Protein AF-A0A537Q926-F1 (afdb_monomer_lite)

Radius of gyration: 22.23 Å; chains: 1; bounding box: 70×26×58 Å

pLDDT: mean 70.27, std 10.64, range [45.25, 89.06]

Secondary structure (DSSP, 8-state):
---GGGS-HHHHHS--TTS-HHHHHHHHHHHHHHHHHHHHHHHHHHHHHHS-------TTHHHHHHHHHHHHHHHHHHHHHHHHHHHHH-GGGHHHHHHHHHHHHHHHHHHHHHHHHHHTT---SSS-----

Structure (mmCIF, N/CA/C/O backbone):
data_AF-A0A537Q926-F1
#
_entry.id   AF-A0A537Q926-F1
#
loop_
_atom_site.group_PDB
_atom_site.id
_atom_site.type_symbol
_atom_site.label_atom_id
_atom_site.label_alt_id
_atom_site.label_comp_id
_atom_site.label_asym_id
_atom_site.label_entity_id
_atom_site.label_seq_id
_atom_site.pdbx_PDB_ins_code
_atom_site.Cartn_x
_atom_site.Cartn_y
_atom_site.Cartn_z
_atom_site.occupancy
_atom_site.B_iso_or_equiv
_atom_site.auth_seq_id
_atom_site.auth_comp_id
_atom_site.auth_asym_id
_atom_site.auth_atom_id
_atom_site.pdbx_PDB_model_num
ATOM 1 N N . TYR A 1 1 ? 14.380 15.652 -21.887 1.00 53.84 1 TYR A N 1
ATOM 2 C CA . TYR A 1 1 ? 13.841 14.397 -21.333 1.00 53.84 1 TYR A CA 1
ATOM 3 C C . TYR A 1 1 ? 12.515 14.724 -20.666 1.00 53.84 1 TYR A C 1
ATOM 5 O O . TYR A 1 1 ? 12.491 15.698 -19.930 1.00 53.84 1 TYR A O 1
ATOM 13 N N . ARG A 1 2 ? 11.425 14.012 -20.988 1.00 54.66 2 ARG A N 1
ATOM 14 C CA . ARG A 1 2 ? 10.150 14.127 -20.249 1.00 54.66 2 ARG A CA 1
ATOM 15 C C . ARG A 1 2 ? 10.194 13.188 -19.055 1.00 54.66 2 ARG A C 1
ATOM 17 O O . ARG A 1 2 ? 10.682 12.065 -19.201 1.00 54.66 2 ARG A O 1
ATOM 24 N N . GLU A 1 3 ? 9.711 13.647 -17.911 1.00 60.88 3 GLU A N 1
ATOM 25 C CA . GLU A 1 3 ? 9.666 12.834 -16.699 1.00 60.88 3 GLU A CA 1
ATOM 26 C C . GLU A 1 3 ? 8.620 11.719 -16.825 1.00 60.88 3 GLU A C 1
ATOM 28 O O . GLU A 1 3 ? 7.648 11.837 -17.570 1.00 60.88 3 GLU A O 1
ATOM 33 N N . ALA A 1 4 ? 8.815 10.617 -16.092 1.00 60.72 4 ALA A N 1
ATOM 34 C CA . ALA A 1 4 ? 7.907 9.464 -16.096 1.00 60.72 4 ALA A CA 1
ATOM 35 C C . ALA A 1 4 ? 6.446 9.861 -15.810 1.00 60.72 4 ALA A C 1
ATOM 37 O O . ALA A 1 4 ? 5.514 9.322 -16.402 1.00 60.72 4 ALA A O 1
ATOM 38 N N . GLN A 1 5 ? 6.267 10.862 -14.949 1.00 57.09 5 GLN A N 1
ATOM 39 C CA . GLN A 1 5 ? 4.979 11.408 -14.529 1.00 57.09 5 GLN A CA 1
ATOM 40 C C . GLN A 1 5 ? 4.204 12.097 -15.670 1.00 57.09 5 GLN A C 1
ATOM 42 O O . GLN A 1 5 ? 2.977 12.138 -15.641 1.00 57.09 5 GLN A O 1
ATOM 47 N N . GLU A 1 6 ? 4.889 12.556 -16.717 1.00 60.06 6 GLU A N 1
ATOM 48 C CA . GLU A 1 6 ? 4.286 13.270 -17.851 1.00 60.06 6 GLU A CA 1
ATOM 49 C C . GLU A 1 6 ? 3.913 12.351 -19.028 1.00 60.06 6 GLU A C 1
ATOM 51 O O . GLU A 1 6 ? 3.427 12.829 -20.054 1.00 60.06 6 GLU A O 1
ATOM 56 N N . ARG A 1 7 ? 4.167 11.040 -18.913 1.00 64.94 7 ARG A N 1
ATOM 57 C CA . ARG A 1 7 ? 3.898 10.051 -19.968 1.00 64.94 7 ARG A CA 1
ATOM 58 C C . ARG A 1 7 ? 2.549 9.354 -19.787 1.00 64.94 7 ARG A C 1
ATOM 60 O O . ARG A 1 7 ? 2.041 9.232 -18.667 1.00 64.94 7 ARG A O 1
ATOM 67 N N . PHE A 1 8 ? 1.968 8.891 -20.893 1.00 71.31 8 PHE A N 1
ATOM 68 C CA . PHE A 1 8 ? 0.713 8.134 -20.877 1.00 71.31 8 PHE A CA 1
ATOM 69 C C . PHE A 1 8 ? 0.936 6.693 -20.396 1.00 71.31 8 PHE A C 1
ATOM 71 O O . PHE A 1 8 ? 2.006 6.127 -20.582 1.00 71.31 8 PHE A O 1
ATOM 78 N N . LEU A 1 9 ? -0.063 6.094 -19.734 1.00 65.19 9 LEU A N 1
ATOM 79 C CA . LEU A 1 9 ? 0.074 4.797 -19.046 1.00 65.19 9 LEU A CA 1
ATOM 80 C C . LEU A 1 9 ? 0.590 3.668 -19.964 1.00 65.19 9 LEU A C 1
ATOM 82 O O . LEU A 1 9 ? 1.370 2.824 -19.532 1.00 65.19 9 LEU A O 1
ATOM 86 N N . ASP A 1 10 ? 0.174 3.672 -21.226 1.00 70.19 10 ASP A N 1
ATOM 87 C CA . ASP A 1 10 ? 0.615 2.755 -22.277 1.00 70.19 10 ASP A CA 1
ATOM 88 C C . ASP A 1 10 ? 2.109 2.903 -22.601 1.00 70.19 10 ASP A C 1
ATOM 90 O O . ASP A 1 10 ? 2.813 1.899 -22.714 1.00 70.19 10 ASP A O 1
ATOM 94 N N . GLU A 1 11 ? 2.623 4.134 -22.642 1.00 66.44 11 GLU A N 1
ATOM 95 C CA . GLU A 1 11 ? 4.051 4.422 -22.836 1.00 66.44 11 GLU A CA 1
ATOM 96 C C . GLU A 1 11 ? 4.915 4.011 -21.631 1.00 66.44 11 GLU A C 1
ATOM 98 O O . GLU A 1 11 ? 6.116 3.767 -21.785 1.00 66.44 11 GLU A O 1
ATOM 103 N N . LEU A 1 12 ? 4.327 3.942 -20.429 1.00 70.00 12 LEU A N 1
ATOM 104 C CA . LEU A 1 12 ? 5.014 3.451 -19.232 1.00 70.00 12 LEU A CA 1
ATOM 105 C C . LEU A 1 12 ? 4.993 1.917 -19.115 1.00 70.00 12 LEU A C 1
ATOM 107 O O . LEU A 1 12 ? 5.964 1.336 -18.629 1.00 70.00 12 LEU A O 1
ATOM 111 N N . LEU A 1 13 ? 3.909 1.261 -19.549 1.00 70.44 13 LEU A N 1
ATOM 112 C CA . LEU A 1 13 ? 3.774 -0.203 -19.539 1.00 70.44 13 LEU A CA 1
ATOM 113 C C . LEU A 1 13 ? 4.596 -0.872 -20.649 1.00 70.44 13 LEU A C 1
ATOM 115 O O . LEU A 1 13 ? 5.122 -1.968 -20.444 1.00 70.44 13 LEU A O 1
ATOM 119 N N . PHE A 1 14 ? 4.740 -0.204 -21.797 1.00 73.50 14 PHE A N 1
ATOM 120 C CA . PHE A 1 14 ? 5.488 -0.695 -22.956 1.00 73.50 14 PHE A CA 1
ATOM 121 C C . PHE A 1 14 ? 6.578 0.301 -23.385 1.00 73.50 14 PHE A C 1
ATOM 123 O O . PHE A 1 14 ? 6.502 0.885 -24.469 1.00 73.50 14 PHE A O 1
ATOM 130 N N . PRO A 1 15 ? 7.615 0.519 -22.553 1.00 71.50 15 PRO A N 1
ATOM 131 C CA . PRO A 1 15 ? 8.683 1.447 -22.892 1.00 71.50 15 PRO A CA 1
ATOM 132 C C . PRO A 1 15 ? 9.453 0.960 -24.136 1.00 71.50 15 PRO A C 1
ATOM 134 O O . PRO A 1 15 ? 9.748 -0.238 -24.233 1.00 71.50 15 PRO A O 1
ATOM 137 N N . PRO A 1 16 ? 9.830 1.860 -25.070 1.00 73.62 16 PRO A N 1
ATOM 138 C CA . PRO A 1 16 ? 10.609 1.496 -26.248 1.00 73.62 16 PRO A CA 1
ATOM 139 C C . PRO A 1 16 ? 11.896 0.753 -25.860 1.00 73.62 16 PRO A C 1
ATOM 141 O O . PRO A 1 16 ? 12.527 1.127 -24.866 1.00 73.62 16 PRO A O 1
ATOM 144 N N . PRO A 1 17 ? 12.328 -0.259 -26.632 1.00 68.44 17 PRO A N 1
ATOM 145 C CA . PRO A 1 17 ? 13.485 -1.094 -26.297 1.00 68.44 17 PRO A CA 1
ATOM 146 C C . PRO A 1 17 ? 14.803 -0.311 -26.198 1.00 68.44 17 PRO A C 1
ATOM 148 O O . PRO A 1 17 ? 15.736 -0.779 -25.558 1.00 68.44 17 PRO A O 1
ATOM 151 N N . GLU A 1 18 ? 14.852 0.892 -26.771 1.00 74.62 18 GLU A N 1
ATOM 152 C CA . GLU A 1 18 ? 16.004 1.805 -26.743 1.00 74.62 18 GLU A CA 1
ATOM 153 C C . GLU A 1 18 ? 16.095 2.637 -25.451 1.00 74.62 18 GLU A C 1
ATOM 155 O O . GLU A 1 18 ? 16.978 3.476 -25.289 1.00 74.62 18 GLU A O 1
ATOM 160 N N . THR A 1 19 ? 15.169 2.422 -24.515 1.00 72.38 19 THR A N 1
ATOM 161 C CA . THR A 1 19 ? 15.154 3.094 -23.215 1.00 72.38 19 THR A CA 1
ATOM 162 C C . THR A 1 19 ? 16.234 2.520 -22.303 1.00 72.38 19 THR A C 1
ATOM 164 O O . THR A 1 19 ? 16.299 1.306 -22.101 1.00 72.38 19 THR A O 1
ATOM 167 N N . ASP A 1 20 ? 17.023 3.405 -21.691 1.00 78.31 20 ASP A N 1
ATOM 168 C CA . ASP A 1 20 ? 18.021 3.052 -20.682 1.00 78.31 20 ASP A CA 1
ATOM 169 C C . ASP A 1 20 ? 17.420 2.144 -19.580 1.00 78.31 20 ASP A C 1
ATOM 171 O O . ASP A 1 20 ? 16.334 2.450 -19.071 1.00 78.31 20 ASP A O 1
ATOM 175 N N . PRO A 1 21 ? 18.076 1.031 -19.189 1.00 70.44 21 PRO A N 1
ATOM 176 C CA . PRO A 1 21 ? 17.519 0.075 -18.231 1.00 70.44 21 PRO A CA 1
ATOM 177 C C . PRO A 1 21 ? 17.104 0.690 -16.888 1.00 70.44 21 PRO A C 1
ATOM 179 O O . PRO A 1 21 ? 16.104 0.258 -16.311 1.00 70.44 21 PRO A O 1
ATOM 182 N N . GLY A 1 22 ? 17.826 1.711 -16.408 1.00 68.94 22 GLY A N 1
ATOM 183 C CA . GLY A 1 22 ? 17.477 2.430 -15.179 1.00 68.94 22 GLY A CA 1
ATOM 184 C C . GLY A 1 22 ? 16.184 3.233 -15.325 1.00 68.94 22 GLY A C 1
ATOM 185 O O . GLY A 1 22 ? 15.294 3.158 -14.481 1.00 68.94 22 GLY A O 1
ATOM 186 N N . LEU A 1 23 ? 16.026 3.931 -16.450 1.00 72.75 23 LEU A N 1
ATOM 187 C CA . LEU A 1 23 ? 14.817 4.694 -16.761 1.00 72.75 23 LEU A CA 1
ATOM 188 C C . LEU A 1 23 ? 13.605 3.776 -16.998 1.00 72.75 23 LEU A C 1
ATOM 190 O O . LEU A 1 23 ? 12.478 4.104 -16.623 1.00 72.75 23 LEU A O 1
ATOM 194 N N . ARG A 1 24 ? 13.846 2.592 -17.571 1.00 74.31 24 ARG A N 1
ATOM 195 C CA . ARG A 1 24 ? 12.824 1.569 -17.819 1.00 74.31 24 ARG A CA 1
ATOM 196 C C . ARG A 1 24 ? 12.202 1.044 -16.525 1.00 74.31 24 ARG A C 1
ATOM 198 O O . ARG A 1 24 ? 10.993 0.826 -16.484 1.00 74.31 24 ARG A O 1
ATOM 205 N N . ALA A 1 25 ? 13.008 0.860 -15.478 1.00 71.81 25 ALA A N 1
ATOM 206 C CA . ALA A 1 25 ? 12.519 0.462 -14.160 1.00 71.81 25 ALA A CA 1
ATOM 207 C C . ALA A 1 25 ? 11.587 1.529 -13.567 1.00 71.81 25 ALA A C 1
ATOM 209 O O . ALA A 1 25 ? 10.469 1.204 -13.176 1.00 71.81 25 ALA A O 1
ATOM 210 N N . SER A 1 26 ? 11.993 2.801 -13.601 1.00 72.75 26 SER A N 1
ATOM 211 C CA . SER A 1 26 ? 11.171 3.918 -13.118 1.00 72.75 26 SER A CA 1
ATOM 212 C C . SER A 1 26 ? 9.837 4.044 -13.859 1.00 72.75 26 SER A C 1
ATOM 214 O O . SER A 1 26 ? 8.818 4.331 -13.235 1.00 72.75 26 SER A O 1
ATOM 216 N N . PHE A 1 27 ? 9.808 3.786 -15.172 1.00 77.50 27 PHE A N 1
ATOM 217 C CA . PHE A 1 27 ? 8.562 3.778 -15.947 1.00 77.50 27 PHE A CA 1
ATOM 218 C C . PHE A 1 27 ? 7.618 2.651 -15.527 1.00 77.50 27 PHE A C 1
ATOM 220 O O . PHE A 1 27 ? 6.434 2.895 -15.307 1.00 77.50 27 PHE A O 1
ATOM 227 N N . LEU A 1 28 ? 8.128 1.434 -15.339 1.00 76.75 28 LEU A N 1
ATOM 228 C CA . LEU A 1 28 ? 7.290 0.333 -14.869 1.00 76.75 28 LEU A CA 1
ATOM 229 C C . LEU A 1 28 ? 6.747 0.608 -13.464 1.00 76.75 28 LEU A C 1
ATOM 231 O O . LEU A 1 28 ? 5.560 0.404 -13.227 1.00 76.75 28 LEU A O 1
ATOM 235 N N . VAL A 1 29 ? 7.569 1.121 -12.552 1.00 76.62 29 VAL A N 1
ATOM 236 C CA . VAL A 1 29 ? 7.150 1.449 -11.179 1.00 76.62 29 VAL A CA 1
ATOM 237 C C . VAL A 1 29 ? 6.025 2.480 -11.177 1.00 76.62 29 VAL A C 1
ATOM 239 O O . VAL A 1 29 ? 5.001 2.271 -10.532 1.00 76.62 29 VAL A O 1
ATOM 242 N N . GLU A 1 30 ? 6.165 3.551 -11.956 1.00 77.69 30 GLU A N 1
ATOM 243 C CA . GLU A 1 30 ? 5.150 4.600 -12.063 1.00 77.69 30 GLU A CA 1
ATOM 244 C C . GLU A 1 30 ? 3.851 4.086 -12.720 1.00 77.69 30 GLU A C 1
ATOM 246 O O . GLU A 1 30 ? 2.755 4.428 -12.270 1.00 77.69 30 GLU A O 1
ATOM 251 N N . ALA A 1 31 ? 3.933 3.187 -13.710 1.00 82.38 31 ALA A N 1
ATOM 252 C CA . ALA A 1 31 ? 2.746 2.528 -14.266 1.00 82.38 31 ALA A CA 1
ATOM 253 C C . ALA A 1 31 ? 1.975 1.729 -13.206 1.00 82.38 31 ALA A C 1
ATOM 255 O O . ALA A 1 31 ? 0.754 1.848 -13.100 1.00 82.38 31 ALA A O 1
ATOM 256 N N . HIS A 1 32 ? 2.686 0.925 -12.410 1.00 80.38 32 HIS A N 1
ATOM 257 C CA . HIS A 1 32 ? 2.070 0.081 -11.385 1.00 80.38 32 HIS A CA 1
ATOM 258 C C . HIS A 1 32 ? 1.530 0.931 -10.229 1.00 80.38 32 HIS A C 1
ATOM 260 O O . HIS A 1 32 ? 0.425 0.678 -9.751 1.00 80.38 32 HIS A O 1
ATOM 266 N N . ARG A 1 33 ? 2.229 2.009 -9.853 1.00 78.62 33 ARG A N 1
ATOM 267 C CA . ARG A 1 33 ? 1.754 2.984 -8.864 1.00 78.62 33 ARG A CA 1
ATOM 268 C C . ARG A 1 33 ? 0.412 3.592 -9.265 1.00 78.62 33 ARG A C 1
ATOM 270 O O . ARG A 1 33 ? -0.507 3.619 -8.456 1.00 78.62 33 ARG A O 1
ATOM 277 N N . ARG A 1 34 ? 0.250 4.019 -10.521 1.00 82.38 34 ARG A N 1
ATOM 278 C CA . ARG A 1 34 ? -1.020 4.587 -11.019 1.00 82.38 34 ARG A CA 1
ATOM 279 C C . ARG A 1 34 ? -2.191 3.608 -10.943 1.00 82.38 34 ARG A C 1
ATOM 281 O O . ARG A 1 34 ? -3.318 4.036 -10.717 1.00 82.38 34 ARG A O 1
ATOM 288 N N . ILE A 1 35 ? -1.930 2.312 -11.111 1.00 78.69 35 ILE A N 1
ATOM 289 C CA . ILE A 1 35 ? -2.936 1.251 -10.954 1.00 78.69 35 ILE A CA 1
ATOM 290 C C . ILE A 1 35 ? -3.295 1.052 -9.473 1.00 78.69 35 ILE A C 1
ATOM 292 O O . ILE A 1 35 ? -4.450 0.775 -9.154 1.00 78.69 35 ILE A O 1
ATOM 296 N N . LEU A 1 36 ? -2.325 1.217 -8.573 1.00 76.31 36 LEU A N 1
ATOM 297 C CA . LEU A 1 36 ? -2.502 1.046 -7.131 1.00 76.31 36 LEU A CA 1
ATOM 298 C C . LEU A 1 36 ? -3.167 2.251 -6.442 1.00 76.31 36 LEU A C 1
ATOM 300 O O . LEU A 1 36 ? -3.942 2.050 -5.514 1.00 76.31 36 LEU A O 1
ATOM 304 N N . VAL A 1 37 ? -2.974 3.483 -6.931 1.00 80.25 37 VAL A N 1
ATOM 305 C CA . VAL A 1 37 ? -3.606 4.713 -6.394 1.00 80.25 37 VAL A CA 1
ATOM 306 C C . VAL A 1 37 ? -5.130 4.610 -6.176 1.00 80.25 37 VAL A C 1
ATOM 308 O O . VAL A 1 37 ? -5.608 4.983 -5.103 1.00 80.25 37 VAL A O 1
ATOM 311 N N . PRO A 1 38 ? -5.951 4.123 -7.127 1.00 78.88 38 PRO A N 1
ATOM 312 C CA . PRO A 1 38 ? -7.380 3.954 -6.867 1.00 78.88 38 PRO A CA 1
ATOM 313 C C . PRO A 1 38 ? -7.666 2.864 -5.823 1.00 78.88 38 PRO A C 1
ATOM 315 O O . PRO A 1 38 ? -8.653 2.970 -5.099 1.00 78.88 38 PRO A O 1
ATOM 318 N N . LEU A 1 39 ? -6.818 1.835 -5.712 1.00 74.94 39 LEU A N 1
ATOM 319 C CA . LEU A 1 39 ? -6.972 0.764 -4.726 1.00 74.94 39 LEU A CA 1
ATOM 320 C C . LEU A 1 39 ? -6.647 1.248 -3.306 1.00 74.94 39 LEU A C 1
ATOM 322 O O . LEU A 1 39 ? -7.402 0.960 -2.375 1.00 74.94 39 LEU A O 1
ATOM 326 N N . SER A 1 40 ? -5.581 2.032 -3.141 1.00 70.62 40 SER A N 1
ATOM 327 C CA . SER A 1 40 ? -5.202 2.600 -1.845 1.00 70.62 40 SER A CA 1
ATOM 328 C C . SER A 1 40 ? -6.289 3.531 -1.288 1.00 70.62 40 SER A C 1
ATOM 330 O O . SER A 1 40 ? -6.569 3.498 -0.088 1.00 70.62 40 SER A O 1
ATOM 332 N N . ALA A 1 41 ? -7.023 4.254 -2.144 1.00 78.12 41 ALA A N 1
ATOM 333 C CA . ALA A 1 41 ? -8.194 5.040 -1.738 1.00 78.12 41 ALA A CA 1
ATOM 334 C C . ALA A 1 41 ? -9.315 4.192 -1.089 1.00 78.12 41 ALA A C 1
ATOM 336 O O . ALA A 1 41 ? -9.941 4.615 -0.107 1.00 78.12 41 ALA A O 1
ATOM 337 N N . PHE A 1 42 ? -9.557 2.971 -1.586 1.00 76.94 42 PHE A N 1
ATOM 338 C CA . PHE A 1 42 ? -10.498 2.035 -0.957 1.00 76.94 42 PHE A CA 1
ATOM 339 C C . PHE A 1 42 ? -9.980 1.529 0.394 1.00 76.94 42 PHE A C 1
ATOM 341 O O . PHE A 1 42 ? -10.752 1.450 1.353 1.00 76.94 42 PHE A O 1
ATOM 348 N N . THR A 1 43 ? -8.681 1.242 0.501 1.00 71.69 43 THR A N 1
ATOM 349 C CA . THR A 1 43 ? -8.043 0.827 1.759 1.00 71.69 43 THR A CA 1
ATOM 350 C C . THR A 1 43 ? -8.171 1.906 2.834 1.00 71.69 43 THR A C 1
ATOM 352 O O . THR A 1 43 ? -8.627 1.613 3.942 1.00 71.69 43 THR A O 1
ATOM 355 N N . PHE A 1 44 ? -7.886 3.170 2.503 1.00 70.69 44 PHE A N 1
ATOM 356 C CA . PHE A 1 44 ? -8.044 4.296 3.430 1.00 70.69 44 PHE A CA 1
ATOM 357 C C . PHE A 1 44 ? -9.481 4.527 3.879 1.00 70.69 44 PHE A C 1
ATOM 359 O O . PHE A 1 44 ? -9.704 4.959 5.007 1.00 70.69 44 PHE A O 1
ATOM 366 N N . SER A 1 45 ? -10.456 4.194 3.036 1.00 76.75 45 SER A N 1
ATOM 367 C CA . SER A 1 45 ? -11.870 4.250 3.404 1.00 76.75 45 SER A CA 1
ATOM 368 C C . SER A 1 45 ? -12.262 3.112 4.359 1.00 76.75 45 SER A C 1
ATOM 370 O O . SER A 1 45 ? -13.068 3.317 5.264 1.00 76.75 45 SER A O 1
ATOM 372 N N . LEU A 1 46 ? -11.675 1.917 4.212 1.00 68.44 46 LEU A N 1
ATOM 373 C CA . LEU A 1 46 ? -11.974 0.749 5.051 1.00 68.44 46 LEU A CA 1
ATOM 374 C C . LEU A 1 46 ? -11.373 0.833 6.461 1.00 68.44 46 LEU A C 1
ATOM 376 O O . LEU A 1 46 ? -12.016 0.392 7.414 1.00 68.44 46 LEU A O 1
ATOM 380 N N . ILE A 1 47 ? -10.180 1.409 6.624 1.00 68.00 47 ILE A N 1
ATOM 381 C CA . ILE A 1 47 ? -9.503 1.525 7.931 1.00 68.00 47 ILE A CA 1
ATOM 382 C C . ILE A 1 47 ? -10.401 2.177 9.014 1.00 68.00 47 ILE A C 1
ATOM 384 O O . ILE A 1 47 ? -10.617 1.558 10.064 1.00 68.00 47 ILE A O 1
ATOM 388 N N . PRO A 1 48 ? -11.001 3.366 8.794 1.00 64.25 48 PRO A N 1
ATOM 389 C CA . PRO A 1 48 ? -11.906 3.987 9.757 1.00 64.25 48 PRO A CA 1
ATOM 390 C C . PRO A 1 48 ? -13.286 3.321 9.828 1.00 64.25 48 PRO A C 1
ATOM 392 O O . PRO A 1 48 ? -14.002 3.593 10.782 1.00 64.25 48 PRO A O 1
ATOM 395 N N . LEU A 1 49 ? -13.675 2.452 8.884 1.00 65.00 49 LEU A N 1
ATOM 396 C CA . LEU A 1 49 ? -14.883 1.619 9.012 1.00 65.00 49 LEU A CA 1
ATOM 397 C C . LEU A 1 49 ? -14.666 0.414 9.939 1.00 65.00 49 LEU A C 1
ATOM 399 O O . LEU A 1 49 ? -15.594 -0.026 10.616 1.00 65.00 49 LEU A O 1
ATOM 403 N N . VAL A 1 50 ? -13.449 -0.128 9.973 1.00 60.28 50 VAL A N 1
ATOM 404 C CA . VAL A 1 50 ? -13.099 -1.325 10.751 1.00 60.28 50 VAL A CA 1
ATOM 405 C C . VAL A 1 50 ? -12.777 -0.989 12.206 1.00 60.28 50 VAL A C 1
ATOM 407 O O . VAL A 1 50 ? -13.112 -1.754 13.113 1.00 60.28 50 VAL A O 1
ATOM 410 N N . CYS A 1 51 ? -12.140 0.154 12.457 1.00 61.91 51 CYS A N 1
ATOM 411 C CA . CYS A 1 51 ? -11.729 0.530 13.809 1.00 61.91 51 CYS A CA 1
ATOM 412 C C . CYS A 1 51 ? -12.877 0.824 14.800 1.00 61.91 51 CYS A C 1
ATOM 414 O O . CYS A 1 51 ? -12.717 0.493 15.981 1.00 61.91 51 CYS A O 1
ATOM 416 N N . PRO A 1 52 ? -14.036 1.375 14.392 1.00 59.81 52 PRO A N 1
ATOM 417 C CA . PRO A 1 52 ? -15.180 1.567 15.269 1.00 59.81 52 PRO A CA 1
ATOM 418 C C . PRO A 1 52 ? -16.237 0.474 15.050 1.00 59.81 52 PRO A C 1
ATOM 420 O O . PRO A 1 52 ? -17.338 0.738 14.581 1.00 59.81 52 PRO A O 1
ATOM 423 N N . LEU A 1 53 ? -15.941 -0.767 15.442 1.00 50.91 53 LEU A N 1
ATOM 424 C CA . LEU A 1 53 ? -16.955 -1.824 15.564 1.00 50.91 53 LEU A CA 1
ATOM 425 C C . LEU A 1 53 ? -17.074 -2.276 17.037 1.00 50.91 53 LEU A C 1
ATOM 427 O O . LEU A 1 53 ? -16.097 -2.266 17.797 1.00 50.91 53 LEU A O 1
ATOM 431 N N . PRO A 1 54 ? -18.306 -2.534 17.508 1.00 51.50 54 PRO A N 1
ATOM 432 C CA . PRO A 1 54 ? -18.918 -1.840 18.636 1.00 51.50 54 PRO A CA 1
ATOM 433 C C . PRO A 1 54 ? -18.541 -2.476 19.968 1.00 51.50 54 PRO A C 1
ATOM 435 O O . PRO A 1 54 ? -18.750 -3.663 20.193 1.00 51.50 54 PRO A O 1
ATOM 438 N N . GLY A 1 55 ? -18.041 -1.653 20.881 1.00 47.69 55 GLY A N 1
ATOM 439 C CA . GLY A 1 55 ? -17.847 -2.027 22.274 1.00 47.69 55 GLY A CA 1
ATOM 440 C C . GLY A 1 55 ? -18.075 -0.790 23.114 1.00 47.69 55 GLY A C 1
ATOM 441 O O . GLY A 1 55 ? -17.145 -0.014 23.285 1.00 47.69 55 GLY A O 1
ATOM 442 N N . GLU A 1 56 ? -19.339 -0.615 23.490 1.00 46.16 56 GLU A N 1
ATOM 443 C CA . GLU A 1 56 ? -19.868 0.181 24.598 1.00 46.16 56 GLU A CA 1
ATOM 444 C C . GLU A 1 56 ? -19.426 1.650 24.679 1.00 46.16 56 GLU A C 1
ATOM 446 O O . GLU A 1 56 ? -18.260 2.007 24.827 1.00 46.16 56 GLU A O 1
ATOM 451 N N . PHE A 1 57 ? -20.426 2.524 24.583 1.00 49.66 57 PHE A N 1
ATOM 452 C CA . PHE A 1 57 ? -20.351 3.974 24.691 1.00 49.66 57 PHE A CA 1
ATOM 453 C C . PHE A 1 57 ? -19.770 4.427 26.035 1.00 49.66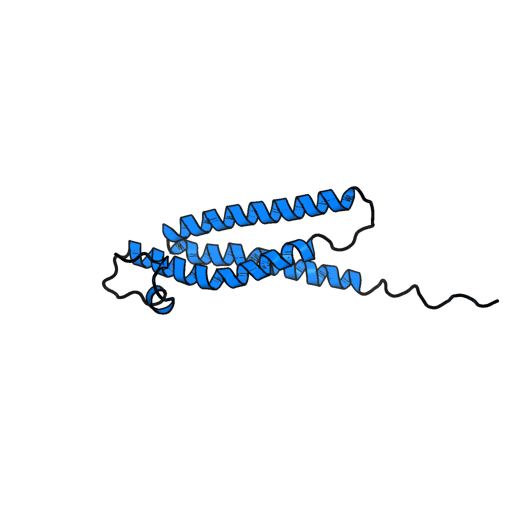 57 PHE A C 1
ATOM 455 O O . PHE A 1 57 ? -20.493 4.904 26.903 1.00 49.66 57 PHE A O 1
ATOM 462 N N . ASN A 1 58 ? -18.455 4.343 26.202 1.00 52.34 58 ASN A N 1
ATOM 463 C CA . ASN A 1 58 ? -17.769 5.077 27.245 1.00 52.34 58 ASN A CA 1
ATOM 464 C C . ASN A 1 58 ? -16.928 6.164 26.576 1.00 52.34 58 ASN A C 1
ATOM 466 O O . ASN A 1 58 ? -15.999 5.877 25.821 1.00 52.34 58 ASN A O 1
ATOM 470 N N . ARG A 1 59 ? -17.284 7.430 26.824 1.00 57.53 59 ARG A N 1
ATOM 471 C CA . ARG A 1 59 ? -16.745 8.649 26.179 1.00 57.53 59 ARG A CA 1
ATOM 472 C C . ARG A 1 59 ? -15.205 8.718 26.110 1.00 57.53 59 ARG A C 1
ATOM 474 O O . ARG A 1 59 ? -14.678 9.420 25.258 1.00 57.53 59 ARG A O 1
ATOM 481 N N . ARG A 1 60 ? -14.488 7.985 26.974 1.00 57.62 60 ARG A N 1
ATOM 482 C CA . ARG A 1 60 ? -13.015 7.886 27.001 1.00 57.62 60 ARG A CA 1
ATOM 483 C C . ARG A 1 60 ? -12.417 6.808 26.084 1.00 57.62 60 ARG A C 1
ATOM 485 O O . ARG A 1 60 ? -11.308 6.998 25.608 1.00 57.62 60 ARG A O 1
ATOM 492 N N . GLY A 1 61 ? -13.120 5.708 25.806 1.00 58.78 61 GLY A N 1
ATOM 493 C CA . GLY A 1 61 ? -12.582 4.585 25.019 1.00 58.78 61 GLY A CA 1
ATOM 494 C C . GLY A 1 61 ? -12.642 4.793 23.502 1.00 58.78 61 GLY A C 1
ATOM 495 O O . GLY A 1 61 ? -11.814 4.260 22.770 1.00 58.78 61 GLY A O 1
ATOM 496 N N . GLN A 1 62 ? -13.592 5.601 23.024 1.00 60.91 62 GLN A N 1
ATOM 497 C CA . GLN A 1 62 ? -13.758 5.932 21.600 1.00 60.91 62 GLN A CA 1
ATOM 498 C C . GLN A 1 62 ? -12.555 6.713 21.037 1.00 60.91 62 GLN A C 1
ATOM 500 O O . GLN A 1 62 ? -12.025 6.353 19.989 1.00 60.91 62 GLN A O 1
ATOM 505 N N . ALA A 1 63 ? -12.074 7.733 21.760 1.00 67.50 63 ALA A N 1
ATOM 506 C CA . ALA A 1 63 ? -10.955 8.567 21.314 1.00 67.50 63 ALA A CA 1
ATOM 507 C C . ALA A 1 63 ? -9.642 7.774 21.202 1.00 67.50 63 ALA A C 1
ATOM 509 O O . ALA A 1 63 ? -8.930 7.900 20.210 1.00 67.50 63 ALA A O 1
ATOM 510 N N . THR A 1 64 ? -9.343 6.902 22.171 1.00 66.62 64 THR A N 1
ATOM 511 C CA . THR A 1 64 ? -8.143 6.050 22.130 1.00 66.62 64 THR A CA 1
ATOM 512 C C . THR A 1 64 ? -8.179 5.071 20.955 1.00 66.62 64 THR A C 1
ATOM 514 O O . THR A 1 64 ? -7.160 4.860 20.309 1.00 66.62 64 THR A O 1
ATOM 517 N N . ARG A 1 65 ? -9.349 4.509 20.621 1.00 69.12 65 ARG A N 1
ATOM 518 C CA . ARG A 1 65 ? -9.507 3.596 19.473 1.00 69.12 65 ARG A CA 1
ATOM 519 C C . ARG A 1 65 ? -9.336 4.320 18.139 1.00 69.12 65 ARG A C 1
ATOM 521 O O . ARG A 1 65 ? -8.658 3.799 17.259 1.00 69.12 65 ARG A O 1
ATOM 528 N N . ALA A 1 66 ? -9.892 5.526 18.013 1.00 68.94 66 ALA A N 1
ATOM 529 C CA . ALA A 1 66 ? -9.675 6.376 16.846 1.00 68.94 66 ALA A CA 1
ATOM 530 C C . ALA A 1 66 ? -8.191 6.751 16.687 1.00 68.94 66 ALA A C 1
ATOM 532 O O . ALA A 1 66 ? -7.648 6.643 15.593 1.00 68.94 66 ALA A O 1
ATOM 533 N N . LEU A 1 67 ? -7.507 7.107 17.780 1.00 74.06 67 LEU A N 1
ATOM 534 C CA . LEU A 1 67 ? -6.070 7.399 17.756 1.00 74.06 67 LEU A CA 1
ATOM 535 C C . LEU A 1 67 ? -5.233 6.189 17.323 1.00 74.06 67 LEU A C 1
ATOM 537 O O . LEU A 1 67 ? -4.308 6.351 16.535 1.00 74.06 67 LEU A O 1
ATOM 541 N N . VAL A 1 68 ? -5.572 4.980 17.781 1.00 73.31 68 VAL A N 1
ATOM 542 C CA . VAL A 1 68 ? -4.899 3.747 17.337 1.00 73.31 68 VAL A CA 1
ATOM 543 C C . VAL A 1 68 ? -5.130 3.495 15.845 1.00 73.31 68 VAL A C 1
ATOM 545 O O . VAL A 1 68 ? -4.183 3.161 15.141 1.00 73.31 68 VAL A O 1
ATOM 548 N N . ALA A 1 69 ? -6.352 3.704 15.345 1.00 69.69 69 ALA A N 1
ATOM 549 C CA . ALA A 1 69 ? -6.669 3.589 13.919 1.00 69.69 69 ALA A CA 1
ATOM 550 C C . ALA A 1 69 ? -5.803 4.520 13.064 1.00 69.69 69 ALA A C 1
ATOM 552 O O . ALA A 1 69 ? -5.186 4.093 12.091 1.00 69.69 69 ALA A O 1
ATOM 553 N N . ILE A 1 70 ? -5.736 5.788 13.475 1.00 75.38 70 ILE A N 1
ATOM 554 C CA . ILE A 1 70 ? -4.950 6.826 12.809 1.00 75.38 70 ILE A CA 1
ATOM 555 C C . ILE A 1 70 ? -3.463 6.472 12.856 1.00 75.38 70 ILE A C 1
ATOM 557 O O . ILE A 1 70 ? -2.789 6.566 11.837 1.00 75.38 70 ILE A O 1
ATOM 561 N N . ALA A 1 71 ? -2.950 6.021 14.004 1.00 81.06 71 ALA A N 1
ATOM 562 C CA . ALA A 1 71 ? -1.553 5.621 14.140 1.00 81.06 71 ALA A CA 1
ATOM 563 C C . ALA A 1 71 ? -1.195 4.442 13.221 1.00 81.06 71 ALA A C 1
ATOM 565 O O . ALA A 1 71 ? -0.152 4.471 12.574 1.00 81.06 71 ALA A O 1
ATOM 566 N N . ILE A 1 72 ? -2.066 3.432 13.118 1.00 78.19 72 ILE A N 1
ATOM 567 C CA . ILE A 1 72 ? -1.869 2.295 12.207 1.00 78.19 72 ILE A CA 1
ATOM 568 C C . ILE A 1 72 ? -1.883 2.765 10.749 1.00 78.19 72 ILE A C 1
ATOM 570 O O . ILE A 1 72 ? -0.986 2.398 9.994 1.00 78.19 72 ILE A O 1
ATOM 574 N N . ALA A 1 73 ? -2.854 3.599 10.363 1.00 76.56 73 ALA A N 1
ATOM 575 C CA . ALA A 1 73 ? -2.924 4.170 9.018 1.00 76.56 73 ALA A CA 1
ATOM 576 C C . ALA A 1 73 ? -1.664 4.981 8.680 1.00 76.56 73 ALA A C 1
ATOM 578 O O . ALA A 1 73 ? -1.133 4.871 7.583 1.00 76.56 73 ALA A O 1
ATOM 579 N N . PHE A 1 74 ? -1.157 5.752 9.642 1.00 84.00 74 PHE A N 1
ATOM 580 C CA 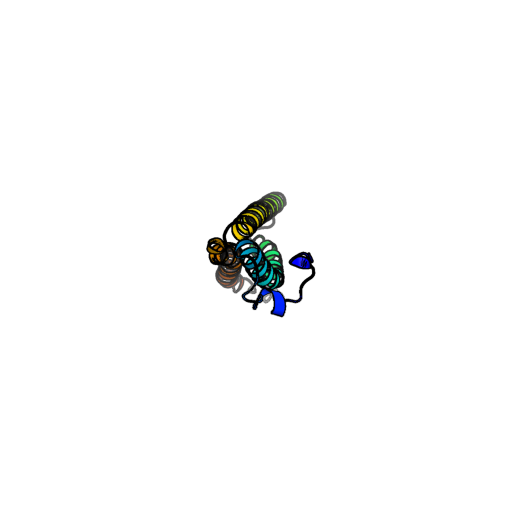. PHE A 1 74 ? 0.042 6.561 9.471 1.00 84.00 74 PHE A CA 1
ATOM 581 C C . PHE A 1 74 ? 1.308 5.710 9.314 1.00 84.00 74 PHE A C 1
ATOM 583 O O . PHE A 1 74 ? 2.116 5.971 8.431 1.00 84.00 74 PHE A O 1
ATOM 590 N N . ILE A 1 75 ? 1.476 4.665 10.134 1.00 85.62 75 ILE A N 1
ATOM 591 C CA . ILE A 1 75 ? 2.587 3.709 9.985 1.00 85.62 75 ILE A CA 1
ATOM 592 C C . ILE A 1 75 ? 2.536 3.058 8.603 1.00 85.62 75 ILE A C 1
ATOM 594 O O . ILE A 1 75 ? 3.567 2.911 7.952 1.00 85.62 75 ILE A O 1
ATOM 598 N N . PHE A 1 76 ? 1.337 2.686 8.162 1.00 82.19 76 PHE A N 1
ATOM 599 C CA . PHE A 1 76 ? 1.131 2.089 6.857 1.00 82.19 76 PHE A CA 1
ATOM 600 C C . PHE A 1 76 ? 1.518 3.043 5.715 1.00 82.19 76 PHE A C 1
ATOM 602 O O . PHE A 1 76 ? 2.290 2.651 4.847 1.00 82.19 76 PHE A O 1
ATOM 609 N N . GLU A 1 77 ? 1.085 4.304 5.772 1.00 82.19 77 GLU A N 1
ATOM 610 C CA . GLU A 1 77 ? 1.442 5.333 4.783 1.00 82.19 77 GLU A CA 1
ATOM 611 C C . GLU A 1 77 ? 2.962 5.553 4.701 1.00 82.19 77 GLU A C 1
ATOM 613 O O . GLU A 1 77 ? 3.543 5.621 3.620 1.00 82.19 77 GLU A O 1
ATOM 618 N N . VAL A 1 78 ? 3.644 5.606 5.849 1.00 89.06 78 VAL A N 1
ATOM 619 C CA . VAL A 1 78 ? 5.108 5.754 5.889 1.00 89.06 78 VAL A CA 1
ATOM 620 C C . VAL A 1 78 ? 5.812 4.545 5.263 1.00 89.06 78 VAL A C 1
ATOM 622 O O . VAL A 1 78 ? 6.806 4.710 4.552 1.00 89.06 78 VAL A O 1
ATOM 625 N N . LEU A 1 79 ? 5.310 3.332 5.513 1.00 86.50 79 LEU A N 1
ATOM 626 C CA . LEU A 1 79 ? 5.843 2.113 4.903 1.00 86.50 79 LEU A CA 1
ATOM 627 C C . LEU A 1 79 ? 5.635 2.106 3.388 1.00 86.50 79 LEU A C 1
ATOM 629 O O . LEU A 1 79 ? 6.569 1.761 2.664 1.00 86.50 79 LEU A O 1
ATOM 633 N N . ASP A 1 80 ? 4.459 2.515 2.912 1.00 81.75 80 ASP A N 1
ATOM 634 C CA . ASP A 1 80 ? 4.159 2.554 1.482 1.00 81.75 80 ASP A CA 1
ATOM 635 C C . ASP A 1 80 ? 5.074 3.533 0.734 1.00 81.75 80 ASP A C 1
ATOM 637 O O . ASP A 1 80 ? 5.671 3.179 -0.287 1.00 81.75 80 ASP A O 1
ATOM 641 N N . ILE A 1 81 ? 5.306 4.725 1.296 1.00 85.12 81 ILE A N 1
ATOM 642 C CA . ILE A 1 81 ? 6.266 5.691 0.743 1.00 85.12 81 ILE A CA 1
ATOM 643 C C . ILE A 1 81 ? 7.668 5.070 0.640 1.00 85.12 81 ILE A C 1
ATOM 645 O O . ILE A 1 81 ? 8.332 5.209 -0.390 1.00 85.12 81 ILE A O 1
ATOM 649 N N . GLY A 1 82 ? 8.118 4.359 1.679 1.00 87.69 82 GLY A N 1
ATOM 650 C CA . GLY A 1 82 ? 9.429 3.707 1.691 1.00 87.69 82 GLY A CA 1
ATOM 651 C C . GLY A 1 82 ? 9.564 2.595 0.646 1.00 87.69 82 GLY A C 1
ATOM 652 O O . GLY A 1 82 ? 10.590 2.498 -0.029 1.00 87.69 82 GLY A O 1
ATOM 653 N N . VAL A 1 83 ? 8.523 1.777 0.473 1.00 85.00 83 VAL A N 1
ATOM 654 C CA . VAL A 1 83 ? 8.494 0.719 -0.548 1.00 85.00 83 VAL A CA 1
ATOM 655 C C . VAL A 1 83 ? 8.458 1.313 -1.956 1.00 85.00 83 VAL A C 1
ATOM 657 O O . VAL A 1 83 ? 9.163 0.817 -2.834 1.00 85.00 83 VAL A O 1
ATOM 660 N N . ASN A 1 84 ? 7.722 2.406 -2.167 1.00 78.75 84 ASN A N 1
ATOM 661 C CA . ASN A 1 84 ? 7.712 3.132 -3.436 1.00 78.75 84 ASN A CA 1
ATOM 662 C C . ASN A 1 84 ? 9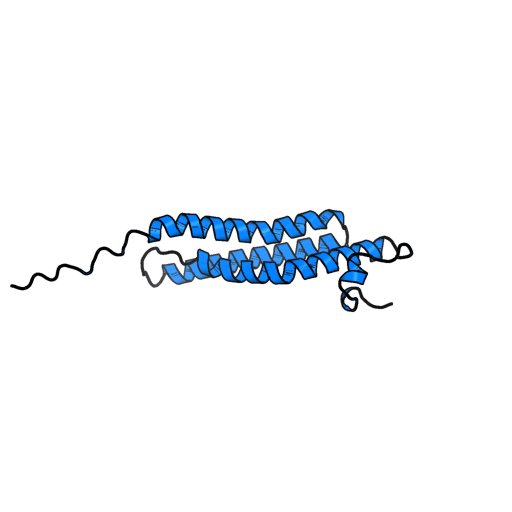.101 3.703 -3.788 1.00 78.75 84 ASN A C 1
ATOM 664 O O . ASN A 1 84 ? 9.541 3.540 -4.926 1.00 78.75 84 ASN A O 1
ATOM 668 N N . ASP A 1 85 ? 9.824 4.317 -2.838 1.00 82.88 85 ASP A N 1
ATOM 669 C CA . ASP A 1 85 ? 11.199 4.804 -3.084 1.00 82.88 85 ASP A CA 1
ATOM 670 C C . ASP A 1 85 ? 12.148 3.653 -3.449 1.00 82.88 85 ASP A C 1
ATOM 672 O O . ASP A 1 85 ? 12.967 3.760 -4.366 1.00 82.88 85 ASP A O 1
ATOM 676 N N . LEU A 1 86 ? 11.999 2.507 -2.777 1.00 82.88 86 LEU A N 1
ATOM 677 C CA . LEU A 1 86 ? 12.779 1.312 -3.080 1.00 82.88 86 LEU A CA 1
ATOM 678 C C . LEU A 1 86 ? 12.453 0.747 -4.469 1.00 82.88 86 LEU A C 1
ATOM 680 O O . LEU A 1 86 ? 13.365 0.315 -5.177 1.00 82.88 86 LEU A O 1
ATOM 684 N N . ALA A 1 87 ? 11.183 0.777 -4.876 1.00 78.56 87 ALA A N 1
ATOM 685 C CA . ALA A 1 87 ? 10.741 0.312 -6.185 1.00 78.56 87 ALA A CA 1
ATOM 686 C C . ALA A 1 87 ? 11.346 1.136 -7.324 1.00 78.56 87 ALA A C 1
ATOM 688 O O . ALA A 1 87 ? 11.807 0.555 -8.304 1.00 78.56 87 ALA A O 1
ATOM 689 N N . VAL A 1 88 ? 11.465 2.458 -7.160 1.00 73.06 88 VAL A N 1
ATOM 690 C CA . VAL A 1 88 ? 12.145 3.332 -8.135 1.00 73.06 88 VAL A CA 1
ATOM 691 C C . VAL A 1 88 ? 13.612 2.930 -8.330 1.00 73.06 88 VAL A C 1
ATOM 693 O O . VAL A 1 88 ? 14.125 2.973 -9.446 1.00 73.06 88 VAL A O 1
ATOM 696 N N . ARG A 1 89 ? 14.294 2.494 -7.265 1.00 78.38 89 ARG A N 1
ATOM 697 C CA . ARG A 1 89 ? 15.698 2.045 -7.326 1.00 78.38 89 ARG A CA 1
ATOM 698 C C . ARG A 1 89 ? 15.846 0.609 -7.832 1.00 78.38 89 ARG A C 1
ATOM 700 O O . ARG A 1 89 ? 16.904 0.242 -8.336 1.00 78.38 89 ARG A O 1
ATOM 707 N N . SER A 1 90 ? 14.817 -0.216 -7.655 1.00 77.50 90 SER A N 1
ATOM 708 C CA . SER A 1 90 ? 14.823 -1.639 -7.977 1.00 77.50 90 SER A CA 1
ATOM 709 C C . SER A 1 90 ? 13.422 -2.118 -8.345 1.00 77.50 90 SER A C 1
ATOM 711 O O . SER A 1 90 ? 12.564 -2.314 -7.483 1.00 77.50 90 SER A O 1
ATOM 713 N N . ALA A 1 91 ? 13.221 -2.442 -9.624 1.00 72.75 91 ALA A N 1
ATOM 714 C CA . ALA A 1 91 ? 11.975 -3.038 -10.107 1.00 72.75 91 ALA A CA 1
ATOM 715 C C . ALA A 1 91 ? 11.634 -4.384 -9.423 1.00 72.75 91 ALA A C 1
ATOM 717 O O . ALA A 1 91 ? 10.493 -4.837 -9.483 1.00 72.75 91 ALA A O 1
ATOM 718 N N . ALA A 1 92 ? 12.585 -5.021 -8.725 1.00 78.88 92 ALA A N 1
ATOM 719 C CA . ALA A 1 92 ? 12.321 -6.219 -7.928 1.00 78.88 92 ALA A CA 1
ATOM 720 C C . ALA A 1 92 ? 11.441 -5.948 -6.692 1.00 78.88 92 ALA A C 1
ATOM 722 O O . ALA A 1 92 ? 10.919 -6.898 -6.113 1.00 78.88 92 ALA A O 1
ATOM 723 N N . ALA A 1 93 ? 11.250 -4.684 -6.293 1.00 78.00 93 ALA A N 1
ATOM 724 C CA . ALA A 1 93 ? 10.338 -4.306 -5.213 1.00 78.00 93 ALA A CA 1
ATOM 725 C C . ALA A 1 93 ? 8.896 -4.034 -5.690 1.00 78.00 93 ALA A C 1
ATOM 727 O O . ALA A 1 93 ? 8.026 -3.802 -4.857 1.00 78.00 93 ALA A O 1
ATOM 728 N N . ILE A 1 94 ? 8.597 -4.148 -6.993 1.00 78.06 94 ILE A N 1
ATOM 729 C CA . ILE A 1 94 ? 7.221 -4.034 -7.515 1.00 78.06 94 ILE A CA 1
ATOM 730 C C . ILE A 1 94 ? 6.254 -5.018 -6.823 1.00 78.06 94 ILE A C 1
ATOM 732 O O . ILE A 1 94 ? 5.191 -4.580 -6.388 1.00 78.06 94 ILE A O 1
ATOM 736 N N . PRO A 1 95 ? 6.585 -6.314 -6.618 1.00 80.38 95 PRO A N 1
ATOM 737 C CA . PRO A 1 95 ? 5.717 -7.225 -5.865 1.00 80.38 95 PRO A CA 1
ATOM 738 C C . PRO A 1 95 ? 5.472 -6.779 -4.419 1.00 80.38 95 PRO A C 1
ATOM 740 O O . PRO A 1 95 ? 4.420 -7.071 -3.852 1.00 80.38 95 PRO A O 1
ATOM 743 N N . LEU A 1 96 ? 6.431 -6.067 -3.817 1.00 80.62 96 LEU A N 1
ATOM 744 C CA . LEU A 1 96 ? 6.317 -5.577 -2.449 1.00 80.62 96 LEU A CA 1
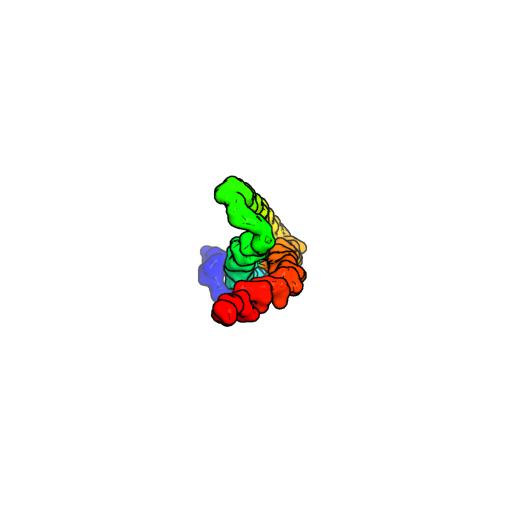ATOM 745 C C . LEU A 1 96 ? 5.300 -4.434 -2.344 1.00 80.62 96 LEU A C 1
ATOM 747 O O . LEU A 1 96 ? 4.589 -4.393 -1.349 1.00 80.62 96 LEU A O 1
ATOM 751 N N . MET A 1 97 ? 5.166 -3.596 -3.381 1.00 79.56 97 MET A N 1
ATOM 752 C CA . MET A 1 97 ? 4.122 -2.558 -3.466 1.00 79.56 97 MET A CA 1
ATOM 753 C C . MET A 1 97 ? 2.717 -3.174 -3.417 1.00 79.56 97 MET A C 1
ATOM 755 O O . MET A 1 97 ? 1.842 -2.725 -2.685 1.00 79.56 97 MET A O 1
ATOM 759 N N . TYR A 1 98 ? 2.507 -4.279 -4.141 1.00 79.00 98 TYR A N 1
ATOM 760 C CA . TYR A 1 98 ? 1.245 -5.017 -4.060 1.00 79.00 98 TYR A CA 1
ATOM 761 C C . TYR A 1 98 ? 1.021 -5.608 -2.671 1.00 79.00 98 TYR A C 1
ATOM 763 O O . TYR A 1 98 ? -0.097 -5.593 -2.164 1.00 79.00 98 TYR A O 1
ATOM 771 N N . ALA A 1 99 ? 2.069 -6.146 -2.046 1.00 82.19 99 ALA A N 1
ATOM 772 C CA . ALA A 1 99 ? 1.957 -6.701 -0.707 1.00 82.19 99 ALA A CA 1
ATOM 773 C C . ALA A 1 99 ? 1.623 -5.622 0.331 1.00 82.19 99 ALA A C 1
ATOM 775 O O . ALA A 1 99 ? 0.816 -5.891 1.218 1.00 82.19 99 ALA A O 1
ATOM 776 N N . THR A 1 100 ? 2.194 -4.417 0.224 1.00 80.50 100 THR A N 1
ATOM 777 C CA . THR A 1 100 ? 1.848 -3.313 1.119 1.00 80.50 100 THR A CA 1
ATOM 778 C C . THR A 1 100 ? 0.404 -2.889 0.915 1.00 80.50 100 THR A C 1
ATOM 780 O O . THR A 1 100 ? -0.335 -2.925 1.884 1.00 80.50 100 THR A O 1
ATOM 783 N N . ASP A 1 101 ? -0.067 -2.615 -0.299 1.00 78.44 101 ASP A N 1
ATOM 784 C CA . ASP A 1 101 ? -1.427 -2.083 -0.502 1.00 78.44 101 ASP A CA 1
ATOM 785 C C . ASP A 1 101 ? -2.563 -3.093 -0.291 1.00 78.44 101 ASP A C 1
ATOM 787 O O . ASP A 1 101 ? -3.631 -2.758 0.237 1.00 78.44 101 ASP A O 1
ATOM 791 N N . LEU A 1 102 ? -2.360 -4.349 -0.697 1.00 80.56 102 LEU A N 1
ATOM 792 C CA . LEU A 1 102 ? -3.427 -5.353 -0.706 1.00 80.56 102 LEU A CA 1
ATOM 793 C C . LEU A 1 102 ? -3.648 -5.983 0.675 1.00 80.56 102 LEU A C 1
ATOM 795 O O . LEU A 1 102 ? -4.758 -6.397 1.012 1.00 80.56 102 LEU A O 1
ATOM 799 N N . LEU A 1 103 ? -2.602 -6.063 1.497 1.00 80.56 103 LEU A N 1
ATOM 800 C CA . LEU A 1 103 ? -2.641 -6.731 2.797 1.00 80.56 103 LEU A CA 1
ATOM 801 C C . LEU A 1 103 ? -3.558 -6.006 3.812 1.00 80.56 103 LEU A C 1
ATOM 803 O O . LEU A 1 103 ? -4.419 -6.678 4.386 1.00 80.56 103 LEU A O 1
ATOM 807 N N . PRO A 1 104 ? -3.494 -4.673 4.013 1.00 75.50 104 PRO A N 1
ATOM 808 C CA . PRO A 1 104 ? -4.427 -3.950 4.873 1.00 75.50 104 PRO A CA 1
ATOM 809 C C . PRO A 1 104 ? -5.845 -3.943 4.313 1.00 75.50 104 PRO A C 1
ATOM 811 O O . PRO A 1 104 ? -6.789 -4.007 5.099 1.00 75.50 104 PRO A O 1
ATOM 814 N N . PHE A 1 105 ? -6.014 -3.924 2.985 1.00 76.31 105 PHE A N 1
ATOM 815 C CA . PHE A 1 105 ? -7.327 -4.074 2.359 1.00 76.31 105 PHE A CA 1
ATOM 816 C C . PHE A 1 105 ? -7.968 -5.410 2.755 1.00 76.31 105 PHE A C 1
ATOM 818 O O . PHE A 1 105 ? -9.069 -5.440 3.306 1.00 76.31 105 PHE A O 1
ATOM 825 N N . VAL A 1 106 ? -7.249 -6.519 2.547 1.00 81.12 106 VAL A N 1
ATOM 826 C CA . VAL A 1 106 ? -7.727 -7.870 2.871 1.00 81.12 106 VAL A CA 1
ATOM 827 C C . VAL A 1 106 ? -7.924 -8.043 4.375 1.00 81.12 106 VAL A C 1
ATOM 829 O O . VAL A 1 106 ? -8.943 -8.596 4.786 1.00 81.12 106 VAL A O 1
ATOM 832 N N . LEU A 1 107 ? -7.002 -7.555 5.211 1.00 75.94 107 LEU A N 1
ATOM 833 C CA . LEU A 1 107 ? -7.142 -7.615 6.669 1.00 75.94 107 LEU A CA 1
ATOM 834 C C . LEU A 1 107 ? -8.343 -6.806 7.155 1.00 75.94 107 LEU A C 1
ATOM 836 O O . LEU A 1 107 ? -9.150 -7.325 7.925 1.00 75.94 107 LEU A O 1
ATOM 840 N N . GLY A 1 108 ? -8.490 -5.563 6.695 1.00 72.88 108 GLY A N 1
ATOM 841 C CA . GLY A 1 108 ? -9.617 -4.704 7.040 1.00 72.88 108 GLY A CA 1
ATOM 842 C C . GLY A 1 108 ? -10.941 -5.341 6.629 1.00 72.88 108 GLY A C 1
ATOM 843 O O . GLY A 1 108 ? -11.848 -5.484 7.450 1.00 72.88 108 GLY A O 1
ATOM 844 N N . PHE A 1 109 ? -11.021 -5.830 5.393 1.00 76.75 109 PHE A N 1
ATOM 845 C CA . PHE A 1 109 ? -12.200 -6.520 4.883 1.00 76.75 109 PHE A CA 1
ATOM 846 C C . PHE A 1 109 ? -12.508 -7.813 5.659 1.00 76.75 109 PHE A C 1
ATOM 848 O O . PHE A 1 109 ? -13.653 -8.048 6.046 1.00 76.75 109 PHE A O 1
ATOM 855 N N . ALA A 1 110 ? -11.498 -8.628 5.978 1.00 77.62 110 ALA A N 1
ATOM 856 C CA . ALA A 1 110 ? -11.662 -9.850 6.765 1.00 77.62 110 ALA A CA 1
ATOM 857 C C . ALA A 1 110 ? -12.129 -9.569 8.202 1.00 77.62 110 ALA A C 1
ATOM 859 O O . ALA A 1 110 ? -12.985 -10.291 8.723 1.00 77.62 110 ALA A O 1
ATOM 860 N N . ILE A 1 111 ? -11.600 -8.524 8.849 1.00 71.69 111 ILE A N 1
ATOM 861 C CA . ILE A 1 111 ? -12.052 -8.086 10.177 1.00 71.69 111 ILE A CA 1
ATOM 862 C C . ILE A 1 111 ? -13.497 -7.591 10.099 1.00 71.69 111 ILE A C 1
ATOM 864 O O . ILE A 1 111 ? -14.292 -7.949 10.967 1.00 71.69 111 ILE A O 1
ATOM 868 N N . LEU A 1 112 ? -13.864 -6.840 9.056 1.00 71.31 112 LEU A N 1
ATOM 869 C CA . LEU A 1 112 ? -15.233 -6.367 8.849 1.00 71.31 112 LEU A CA 1
ATOM 870 C C . LEU A 1 112 ? -16.206 -7.540 8.685 1.00 71.31 112 LEU A C 1
ATOM 872 O O . LEU A 1 112 ? -17.224 -7.581 9.370 1.00 71.31 112 LEU A O 1
ATOM 876 N N . LEU A 1 113 ? -15.870 -8.541 7.866 1.00 75.94 113 LEU A N 1
ATOM 877 C CA . LEU A 1 113 ? -16.690 -9.745 7.692 1.00 75.94 113 LEU A CA 1
ATOM 878 C C . LEU A 1 113 ? -16.809 -10.569 8.986 1.00 75.94 113 LEU A C 1
ATOM 880 O O . LEU A 1 113 ? -17.901 -11.018 9.340 1.00 75.94 113 LEU A O 1
ATOM 884 N N . ARG A 1 114 ? -15.713 -10.736 9.741 1.00 69.31 114 ARG A N 1
ATOM 885 C CA . ARG A 1 114 ? -15.730 -11.448 11.034 1.00 69.31 114 ARG A CA 1
ATOM 886 C C . ARG A 1 114 ? -16.474 -10.676 12.128 1.00 69.31 114 ARG A C 1
ATOM 888 O O . ARG A 1 114 ? -17.139 -11.291 12.961 1.00 6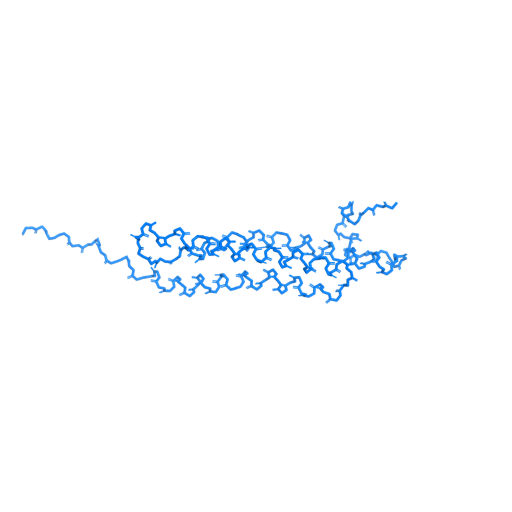9.31 114 ARG A O 1
ATOM 895 N N . GLY A 1 115 ? -16.376 -9.348 12.133 1.00 61.16 115 GLY A N 1
ATOM 896 C CA . GLY A 1 115 ? -17.079 -8.455 13.055 1.00 61.16 115 GLY A CA 1
ATOM 897 C C . GLY A 1 115 ? -18.572 -8.340 12.742 1.00 61.16 115 GLY A C 1
ATOM 898 O O . GLY A 1 115 ? -19.389 -8.326 13.662 1.00 61.16 115 GLY A O 1
ATOM 899 N N . ASN A 1 116 ? -18.947 -8.353 11.460 1.00 55.03 116 ASN A N 1
ATOM 900 C CA . ASN A 1 116 ? -20.336 -8.323 11.001 1.00 55.03 116 ASN A CA 1
ATOM 901 C C . ASN A 1 116 ? -21.145 -9.537 11.493 1.00 55.03 116 ASN A C 1
ATOM 903 O O . ASN A 1 116 ? -22.294 -9.387 11.906 1.00 55.03 116 ASN A O 1
ATOM 907 N N . ASN A 1 117 ? -20.525 -10.720 11.593 1.00 52.00 117 ASN A N 1
ATOM 908 C CA . ASN A 1 117 ? -21.166 -11.889 12.210 1.00 52.00 117 ASN A CA 1
ATOM 909 C C . ASN A 1 117 ? -21.533 -11.681 13.694 1.00 52.00 117 ASN A C 1
ATOM 911 O O . ASN A 1 117 ? -22.418 -12.369 14.197 1.00 52.00 117 ASN A O 1
ATOM 915 N N . ARG A 1 118 ? -20.911 -10.723 14.402 1.00 45.25 118 ARG A N 1
ATOM 916 C CA . ARG A 1 118 ? -21.303 -10.330 15.772 1.00 45.25 118 ARG A CA 1
ATOM 917 C C . ARG A 1 118 ? -22.348 -9.207 15.814 1.00 45.25 118 ARG A C 1
ATOM 919 O O . ARG A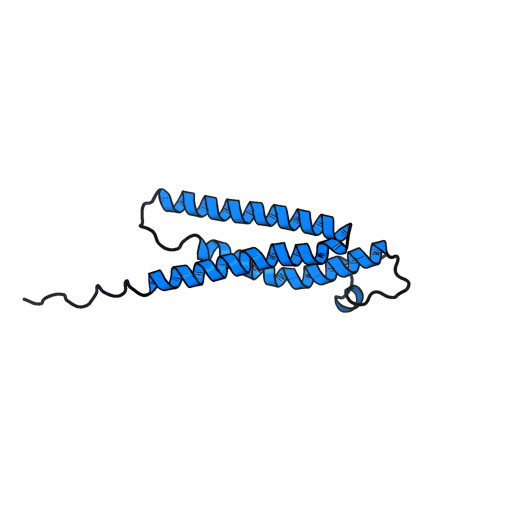 1 118 ? -22.947 -8.983 16.861 1.00 45.25 118 ARG A O 1
ATOM 926 N N . LEU A 1 119 ? -22.590 -8.520 14.696 1.00 49.31 119 LEU A N 1
ATOM 927 C CA . LEU A 1 119 ? -23.591 -7.452 14.559 1.00 49.31 119 LEU A CA 1
ATOM 928 C C . LEU A 1 119 ? -24.990 -7.966 14.190 1.00 49.31 119 LEU A C 1
ATOM 930 O O . LEU A 1 119 ? -25.972 -7.253 14.390 1.00 49.31 119 LEU A O 1
ATOM 934 N N . SER A 1 120 ? -25.111 -9.211 13.723 1.00 46.78 120 SER A N 1
ATOM 935 C CA . SER A 1 120 ? -26.392 -9.795 13.302 1.00 46.78 120 SER A CA 1
ATOM 936 C C . SER A 1 120 ? -27.350 -10.182 14.449 1.00 46.78 120 SER A C 1
ATOM 938 O O . SER A 1 120 ? -28.429 -10.694 14.168 1.00 46.78 120 SER A O 1
ATOM 940 N N . PHE A 1 121 ? -27.022 -9.946 15.730 1.00 50.84 121 PHE A N 1
ATOM 941 C CA . PHE A 1 121 ? -27.811 -10.479 16.862 1.00 50.84 121 PHE A CA 1
ATOM 942 C C . PHE A 1 121 ? -28.261 -9.471 17.934 1.00 50.84 121 PHE A C 1
ATOM 944 O O . PHE A 1 121 ? -28.544 -9.853 19.067 1.00 50.84 121 PHE A O 1
ATOM 951 N N . ARG A 1 122 ? -28.384 -8.176 17.607 1.00 49.72 122 ARG A N 1
ATOM 952 C CA . ARG A 1 122 ? -28.970 -7.182 18.537 1.00 49.72 122 ARG A CA 1
ATOM 953 C C . ARG A 1 122 ? -30.062 -6.288 17.939 1.00 49.72 122 ARG A C 1
ATOM 955 O O . ARG A 1 122 ? -30.258 -5.159 18.372 1.00 49.72 122 ARG A O 1
ATOM 962 N N . ARG A 1 123 ? -30.854 -6.831 17.011 1.00 50.34 123 ARG A N 1
ATOM 963 C CA . ARG A 1 123 ? -32.228 -6.358 16.757 1.00 50.34 123 ARG A CA 1
ATOM 964 C C . ARG A 1 123 ? -33.242 -7.283 17.443 1.00 50.34 123 ARG A C 1
ATOM 966 O O . ARG A 1 123 ? -34.091 -7.864 16.789 1.00 50.34 123 ARG A O 1
ATOM 973 N N . SER A 1 124 ? -33.148 -7.407 18.764 1.00 51.69 124 SER A N 1
ATOM 974 C CA . SER A 1 124 ? -34.170 -8.071 19.585 1.00 51.69 124 SER A CA 1
ATOM 975 C C . SER A 1 124 ? -34.387 -7.237 20.838 1.00 51.69 124 SER A C 1
ATOM 977 O O . SER A 1 124 ? -33.762 -7.473 21.865 1.00 51.69 124 SER A O 1
ATOM 979 N N . GLY A 1 125 ? -35.195 -6.185 20.730 1.00 54.38 125 GLY A N 1
ATOM 980 C CA . GLY A 1 125 ? -35.468 -5.323 21.880 1.00 54.38 125 GLY A CA 1
ATOM 981 C C . GLY A 1 125 ? -36.588 -4.303 21.712 1.00 54.38 125 GLY A C 1
ATOM 982 O O . GLY A 1 125 ? -36.664 -3.391 22.520 1.00 54.38 125 GLY A O 1
ATOM 983 N N . LEU A 1 126 ? -37.439 -4.417 20.688 1.00 56.66 126 LEU A N 1
ATOM 984 C CA . LEU A 1 126 ? -38.540 -3.473 20.452 1.00 56.66 126 LEU A CA 1
ATOM 985 C C . LEU A 1 126 ? -39.791 -4.209 19.951 1.00 56.66 126 LEU A C 1
ATOM 987 O O . LEU A 1 126 ? -40.303 -3.931 18.876 1.00 56.66 126 LEU A O 1
ATOM 991 N N . ALA A 1 127 ? -40.264 -5.187 20.723 1.00 58.12 127 ALA A N 1
ATOM 992 C CA . ALA A 1 127 ? -41.622 -5.715 20.588 1.00 58.12 127 ALA A CA 1
ATOM 993 C C . ALA A 1 127 ? -42.041 -6.441 21.875 1.00 58.12 127 ALA A C 1
ATOM 995 O O . ALA A 1 127 ? -42.066 -7.663 21.909 1.00 58.12 127 ALA A O 1
ATOM 996 N N . ALA A 1 128 ? -42.294 -5.686 22.946 1.00 58.41 128 ALA A N 1
ATOM 997 C CA . ALA A 1 128 ? -43.233 -6.050 24.014 1.00 58.41 128 ALA A CA 1
ATOM 998 C C . ALA A 1 128 ? -43.260 -4.915 25.047 1.00 58.41 128 ALA A C 1
ATOM 1000 O O . ALA A 1 128 ? -42.633 -4.990 26.099 1.00 58.41 128 ALA A O 1
ATOM 1001 N N . VAL A 1 129 ? -43.969 -3.834 24.722 1.00 67.06 129 VAL A N 1
ATOM 1002 C CA . VAL A 1 129 ? -44.566 -2.990 25.762 1.00 67.06 129 VAL A CA 1
ATOM 1003 C C . VAL A 1 129 ? -45.830 -3.736 26.192 1.00 67.06 129 VAL A C 1
ATOM 1005 O O . VAL A 1 129 ? -46.711 -3.900 25.345 1.00 67.06 129 VAL A O 1
ATOM 1008 N N . PRO A 1 130 ? -45.935 -4.253 27.428 1.00 60.28 130 PRO A N 1
ATOM 1009 C CA . PRO A 1 130 ? -47.190 -4.820 27.885 1.00 60.28 130 PRO A CA 1
ATOM 1010 C C . PRO A 1 130 ? -48.169 -3.665 28.111 1.00 60.28 130 PRO A C 1
ATOM 1012 O O . PRO A 1 130 ? -47.934 -2.782 28.936 1.00 60.28 130 PRO A O 1
ATOM 1015 N N . ALA A 1 131 ? -49.246 -3.649 27.332 1.00 65.00 131 ALA A N 1
ATOM 1016 C CA . ALA A 1 131 ? -50.426 -2.876 27.670 1.00 65.00 131 ALA A CA 1
ATOM 1017 C C . ALA A 1 131 ? -51.188 -3.642 28.762 1.00 65.00 131 ALA A C 1
ATOM 1019 O O . ALA A 1 131 ? -51.655 -4.745 28.491 1.00 65.00 131 ALA A O 1
ATOM 1020 N N . SER A 1 132 ? -51.230 -3.030 29.955 1.00 71.81 132 SER A N 1
ATOM 1021 C CA . SER A 1 132 ? -52.173 -3.205 31.083 1.00 71.81 132 SER A CA 1
ATOM 1022 C C . SER A 1 132 ? -52.556 -4.623 31.508 1.00 71.81 132 SER A C 1
ATOM 1024 O O . SER A 1 132 ? -53.371 -5.248 30.794 1.00 71.81 132 SER A O 1
#

Sequence (132 aa):
YREAQERFLDELLFPPPETDPGLRASFLVEAHRRILVPLSAFTFSLIPLVCPLPGEFNRRGQATRALVAIAIAFIFEVLDIGVNDLAVRSAAAIPLMYATDLLPFVLGFAILLRGNNRLSFRRSGLAAVPAS

Foldseek 3Di:
DDQLVPDDLVCLCDPPPPDDPLSNLQSVLVSLVVVLVVLLVLLVVLLVVLQCQDDDPDVVPVVVSVVVSVVVVVVLVVVLVVLSVVSSRPVVSSVVNCVSRVVSVVVSVVSVVVSVVVVPPPPPDPPDPDDD